Protein AF-A0A3C0PND2-F1 (afdb_monomer_lite)

Foldseek 3Di:
DPPCVVVVVVVVVVVVVQVVCQVVCVVVVDHGDDDDDDDDDDPVVVD

Radius of gyration: 14.2 Å; chains: 1; bounding box: 36×14×35 Å

Secondary structure (DSSP, 8-state):
-TTSHHHHHHHHHHHHHHHHHHHHHHTTT-------PPP---TGGG-

Structure (mmCIF, N/CA/C/O backbone):
data_AF-A0A3C0PND2-F1
#
_entry.id   AF-A0A3C0PND2-F1
#
loop_
_atom_site.group_PDB
_atom_site.id
_atom_site.type_symbol
_atom_site.label_atom_id
_atom_site.label_alt_id
_atom_site.label_comp_id
_atom_site.label_asym_id
_atom_site.label_entity_id
_atom_site.label_seq_id
_atom_site.pdbx_PDB_ins_code
_atom_site.Cartn_x
_atom_site.Cartn_y
_atom_site.Cartn_z
_atom_site.occupancy
_atom_site.B_iso_or_equiv
_atom_site.auth_seq_id
_atom_site.auth_comp_id
_atom_site.auth_asym_id
_atom_site.auth_atom_id
_atom_site.pdbx_PDB_model_num
ATOM 1 N N . MET A 1 1 ? 11.269 2.119 -21.952 1.00 53.31 1 MET A N 1
ATOM 2 C CA . MET A 1 1 ? 12.030 1.535 -20.825 1.00 53.31 1 MET A CA 1
ATOM 3 C C . MET A 1 1 ? 11.187 0.403 -20.224 1.00 53.31 1 MET A C 1
ATOM 5 O O . MET A 1 1 ? 10.246 0.693 -19.498 1.00 53.31 1 MET A O 1
ATOM 9 N N . PRO A 1 2 ? 11.417 -0.862 -20.616 1.00 51.56 2 PRO A N 1
ATOM 10 C CA . PRO A 1 2 ? 10.452 -1.959 -20.433 1.00 51.56 2 PRO A CA 1
ATOM 11 C C . PRO A 1 2 ? 10.161 -2.419 -18.985 1.00 51.56 2 PRO A C 1
ATOM 13 O O . PRO A 1 2 ? 9.206 -3.161 -18.800 1.00 51.56 2 PRO A O 1
ATOM 16 N N . ASN A 1 3 ? 10.873 -1.931 -17.956 1.00 56.03 3 ASN A N 1
ATOM 17 C CA . ASN A 1 3 ? 10.714 -2.408 -16.565 1.00 56.03 3 ASN A CA 1
ATOM 18 C C . ASN A 1 3 ? 10.107 -1.398 -15.566 1.00 56.03 3 ASN A C 1
ATOM 20 O O . ASN A 1 3 ? 9.840 -1.766 -14.427 1.00 56.03 3 ASN A O 1
ATOM 24 N N . TYR A 1 4 ? 9.847 -0.142 -15.952 1.00 53.78 4 TYR A N 1
ATOM 25 C CA . TYR A 1 4 ? 9.302 0.870 -15.022 1.00 53.78 4 TYR A CA 1
ATOM 26 C C . TYR A 1 4 ? 7.770 0.973 -15.036 1.00 53.78 4 TYR A C 1
ATOM 28 O O . TYR A 1 4 ? 7.172 1.487 -14.089 1.00 53.78 4 TYR A O 1
ATOM 36 N N . ASN A 1 5 ? 7.124 0.444 -16.080 1.00 58.88 5 ASN A N 1
ATOM 37 C CA . ASN A 1 5 ? 5.666 0.486 -16.222 1.00 58.88 5 ASN A CA 1
ATOM 38 C C . ASN A 1 5 ? 4.956 -0.249 -15.072 1.00 58.88 5 ASN A C 1
ATOM 40 O O . ASN A 1 5 ? 3.909 0.197 -14.611 1.00 58.88 5 ASN A O 1
ATOM 44 N N . VAL A 1 6 ? 5.556 -1.326 -14.554 1.00 72.69 6 VAL A N 1
ATOM 45 C CA . VAL A 1 6 ? 4.988 -2.116 -13.450 1.00 72.69 6 VAL A CA 1
ATOM 46 C C . VAL A 1 6 ? 5.011 -1.344 -12.129 1.00 72.69 6 VAL A C 1
ATOM 48 O O . VAL A 1 6 ? 4.089 -1.472 -11.330 1.00 72.69 6 VAL A O 1
ATOM 51 N N . MET A 1 7 ? 6.009 -0.481 -11.913 1.00 83.06 7 MET A N 1
ATOM 52 C CA . MET A 1 7 ? 6.108 0.324 -10.692 1.00 83.06 7 MET A CA 1
ATOM 53 C C . MET A 1 7 ? 4.936 1.308 -10.569 1.00 83.06 7 MET A C 1
ATOM 55 O O . MET A 1 7 ? 4.411 1.520 -9.479 1.00 83.06 7 MET A O 1
ATOM 59 N N . GLY A 1 8 ? 4.502 1.891 -11.693 1.00 84.75 8 GLY A N 1
ATOM 60 C CA . GLY A 1 8 ? 3.324 2.760 -11.743 1.00 84.75 8 GLY A CA 1
ATOM 61 C C . GLY A 1 8 ? 2.036 2.004 -11.414 1.00 84.75 8 GLY A C 1
ATOM 62 O O . GLY A 1 8 ? 1.242 2.471 -10.601 1.00 84.75 8 GLY A O 1
ATOM 63 N N . VAL A 1 9 ? 1.875 0.800 -11.972 1.00 90.31 9 VAL A N 1
ATOM 64 C CA . VAL A 1 9 ? 0.743 -0.089 -11.660 1.00 90.31 9 VAL A CA 1
ATOM 65 C C . VAL A 1 9 ? 0.737 -0.467 -10.178 1.00 90.31 9 VAL A C 1
ATOM 67 O O . VAL A 1 9 ? -0.303 -0.384 -9.530 1.00 90.31 9 VAL A O 1
ATOM 70 N N . ALA A 1 10 ? 1.894 -0.812 -9.613 1.00 91.12 10 ALA A N 1
ATOM 71 C CA . ALA A 1 10 ? 2.020 -1.137 -8.196 1.00 91.12 10 ALA A CA 1
ATOM 72 C C . ALA A 1 10 ? 1.654 0.053 -7.290 1.00 91.12 10 ALA A C 1
ATOM 74 O O . ALA A 1 10 ? 0.943 -0.128 -6.302 1.00 91.12 10 ALA A O 1
ATOM 75 N N . LYS A 1 11 ? 2.072 1.278 -7.640 1.00 90.62 11 LYS A N 1
ATOM 76 C CA . LYS A 1 11 ? 1.678 2.498 -6.911 1.00 90.62 11 LYS A CA 1
ATOM 77 C C . LYS A 1 11 ? 0.170 2.745 -6.974 1.00 90.62 11 LYS A C 1
ATOM 79 O O . LYS A 1 11 ? -0.437 3.013 -5.942 1.00 90.62 11 LYS A O 1
ATOM 84 N N . ALA A 1 12 ? -0.442 2.591 -8.148 1.00 93.38 12 ALA A N 1
ATOM 85 C CA . ALA A 1 12 ? -1.889 2.735 -8.302 1.00 93.38 12 ALA A CA 1
ATOM 86 C C . ALA A 1 12 ? -2.661 1.679 -7.487 1.00 93.38 12 ALA A C 1
ATOM 88 O O . ALA A 1 12 ? -3.645 2.000 -6.820 1.00 93.38 12 ALA A O 1
ATOM 89 N N . ALA A 1 13 ? -2.186 0.430 -7.484 1.00 95.44 13 ALA A N 1
ATOM 90 C CA . ALA A 1 13 ? -2.762 -0.638 -6.670 1.00 95.44 13 ALA A CA 1
ATOM 91 C C . ALA A 1 13 ? -2.640 -0.352 -5.162 1.00 95.44 13 ALA A C 1
ATOM 93 O O . ALA A 1 13 ? -3.588 -0.592 -4.410 1.00 95.44 13 ALA A O 1
ATOM 94 N N . LEU A 1 14 ? -1.508 0.204 -4.716 1.00 95.19 14 LEU A N 1
ATOM 95 C CA . LEU A 1 14 ? -1.314 0.644 -3.332 1.00 95.19 14 LEU A CA 1
ATOM 96 C C . LEU A 1 14 ? -2.305 1.752 -2.945 1.00 95.19 14 LEU A C 1
ATOM 98 O O . LEU A 1 14 ? -2.936 1.660 -1.894 1.00 95.19 14 LEU A O 1
ATOM 102 N N . GLU A 1 15 ? -2.484 2.771 -3.790 1.00 95.94 15 GLU A N 1
ATOM 103 C CA . GLU A 1 15 ? -3.445 3.855 -3.539 1.00 95.94 15 GLU A CA 1
ATOM 104 C C . GLU A 1 15 ? -4.888 3.347 -3.449 1.00 95.94 15 GLU A C 1
ATOM 106 O O . GLU A 1 15 ? -5.630 3.754 -2.552 1.00 95.94 15 GLU A O 1
ATOM 111 N N . ALA A 1 16 ? -5.281 2.429 -4.337 1.00 97.25 16 ALA A N 1
ATOM 112 C CA . ALA A 1 16 ? -6.595 1.794 -4.279 1.00 97.25 16 ALA A CA 1
ATOM 113 C C . ALA A 1 16 ? -6.778 1.013 -2.969 1.00 97.25 16 ALA A C 1
ATOM 115 O O . ALA A 1 16 ? -7.787 1.179 -2.286 1.00 97.25 16 ALA A O 1
ATOM 116 N N . SER A 1 17 ? -5.773 0.225 -2.580 1.00 97.50 17 SER A N 1
ATOM 117 C CA . SER A 1 17 ? -5.800 -0.574 -1.348 1.00 97.50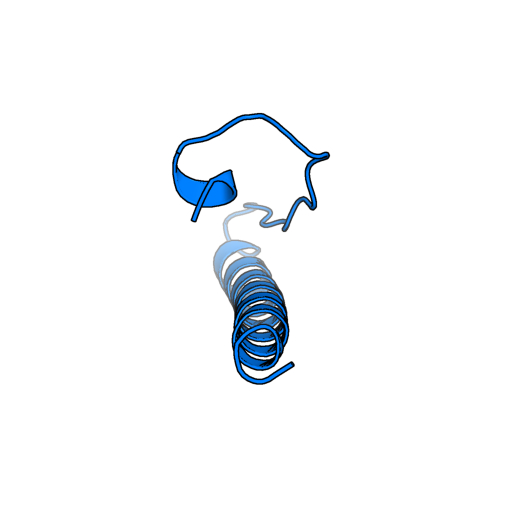 17 SER A CA 1
ATOM 118 C C . SER A 1 17 ? -5.948 0.305 -0.104 1.00 97.50 17 SER A C 1
ATOM 120 O O . SER A 1 17 ? -6.737 -0.006 0.784 1.00 97.50 17 SER A O 1
ATOM 122 N N . VAL A 1 18 ? -5.244 1.442 -0.055 1.00 97.81 18 VAL A N 1
ATOM 123 C CA . VAL A 1 18 ? -5.360 2.411 1.045 1.00 97.81 18 VAL A CA 1
ATOM 124 C C . VAL A 1 18 ? -6.773 2.982 1.159 1.00 97.81 18 VAL A C 1
ATOM 126 O O . VAL A 1 18 ? -7.261 3.126 2.278 1.00 97.81 18 VAL A O 1
ATOM 129 N N . ARG A 1 19 ? -7.455 3.268 0.041 1.00 97.25 19 ARG A N 1
ATOM 130 C CA . ARG A 1 19 ? -8.841 3.773 0.067 1.00 97.25 19 ARG A CA 1
ATOM 131 C C . ARG A 1 19 ? -9.819 2.748 0.636 1.00 97.25 19 ARG A C 1
ATOM 133 O O . ARG A 1 19 ? -10.634 3.120 1.473 1.00 97.25 19 ARG A O 1
ATOM 140 N N . TYR A 1 20 ? -9.712 1.487 0.219 1.00 97.81 20 TYR A N 1
ATOM 141 C CA . TYR A 1 20 ? -10.567 0.417 0.744 1.00 97.81 20 TYR A CA 1
ATOM 142 C C . TYR A 1 20 ? -10.325 0.187 2.238 1.00 97.81 20 TYR A C 1
ATOM 144 O O . TYR A 1 20 ? -11.266 0.198 3.023 1.00 97.81 20 TYR A O 1
ATOM 152 N N . LEU A 1 21 ? -9.060 0.108 2.658 1.00 97.94 21 LEU A N 1
ATOM 153 C CA . LEU A 1 21 ? -8.721 -0.056 4.073 1.00 97.94 21 LEU A CA 1
ATOM 154 C C . LEU A 1 21 ? -9.178 1.129 4.935 1.00 97.94 21 LEU A C 1
ATOM 156 O O . LEU A 1 21 ? -9.583 0.933 6.078 1.00 97.94 21 LEU A O 1
ATOM 160 N N . ALA A 1 22 ? -9.105 2.357 4.414 1.00 97.88 22 ALA A N 1
ATOM 161 C CA . ALA A 1 22 ? -9.589 3.536 5.126 1.00 97.88 22 ALA A CA 1
ATOM 162 C C . ALA A 1 22 ? -11.116 3.519 5.319 1.00 97.88 22 ALA A C 1
ATOM 164 O O . ALA A 1 22 ? -11.590 3.974 6.359 1.00 97.88 22 ALA A O 1
ATOM 165 N N . GLU A 1 23 ? -11.877 2.996 4.353 1.00 97.44 23 GLU A N 1
ATOM 166 C CA . GLU A 1 23 ? -13.335 2.850 4.464 1.00 97.44 23 GLU A CA 1
ATOM 167 C C . GLU A 1 23 ? -13.711 1.760 5.476 1.00 97.44 23 GLU A C 1
ATOM 169 O O . GLU A 1 23 ? -14.462 2.036 6.417 1.00 97.44 23 GLU A O 1
ATOM 174 N N . ASP A 1 24 ? -13.095 0.580 5.366 1.00 97.69 24 ASP A N 1
ATOM 175 C CA . ASP A 1 24 ? -13.349 -0.559 6.256 1.00 97.69 24 ASP A CA 1
ATOM 176 C C . ASP A 1 24 ? -13.006 -0.242 7.719 1.00 97.69 24 ASP A C 1
ATOM 178 O O . ASP A 1 24 ? -13.785 -0.501 8.643 1.00 97.69 24 ASP A O 1
ATOM 182 N N . LEU A 1 25 ? -11.826 0.342 7.951 1.00 97.81 25 LEU A N 1
ATOM 183 C CA . 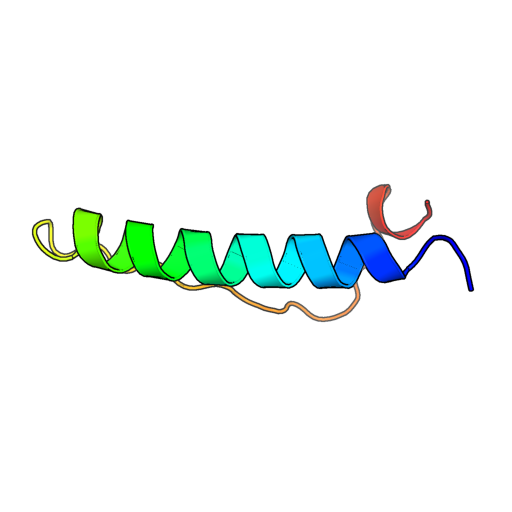LEU A 1 25 ? -11.302 0.586 9.296 1.00 97.81 25 LEU A CA 1
ATOM 184 C C . LEU A 1 25 ? -11.776 1.919 9.894 1.00 97.81 25 LEU A C 1
ATOM 186 O O . LEU A 1 25 ? -11.640 2.134 11.104 1.00 97.81 25 LEU A O 1
ATOM 190 N N . GLY A 1 26 ? -12.386 2.790 9.087 1.00 96.94 26 GLY A N 1
ATOM 191 C CA . GLY A 1 26 ? -12.915 4.078 9.534 1.00 96.94 26 GLY A CA 1
ATOM 192 C C . GLY A 1 26 ? -13.991 3.938 10.614 1.00 96.94 26 GLY A C 1
ATOM 193 O O . GLY A 1 26 ? -14.031 4.738 11.549 1.00 96.94 26 GLY A O 1
ATOM 194 N N . ARG A 1 27 ? -14.800 2.867 10.566 1.00 95.88 27 ARG A N 1
ATOM 195 C CA . ARG A 1 27 ? -15.806 2.547 11.604 1.00 95.88 27 ARG A CA 1
ATOM 196 C C . ARG A 1 27 ? -15.183 2.290 12.974 1.00 95.88 27 ARG A C 1
ATOM 198 O O . ARG A 1 27 ? -15.802 2.571 13.995 1.00 95.88 27 ARG A O 1
ATOM 205 N N . ASN A 1 28 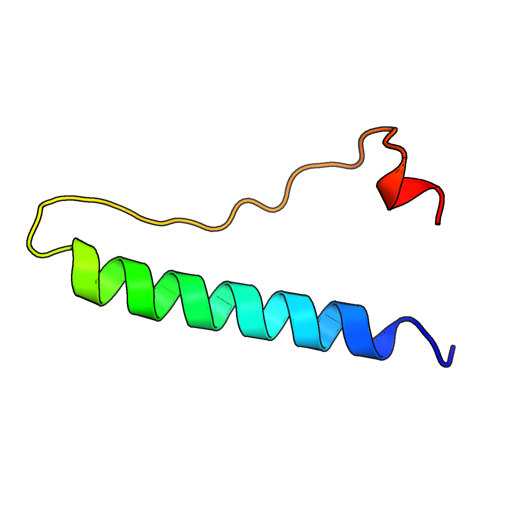? -13.940 1.819 12.985 1.00 98.00 28 ASN A N 1
ATOM 206 C CA . ASN A 1 28 ? -13.170 1.558 14.196 1.00 98.00 28 ASN 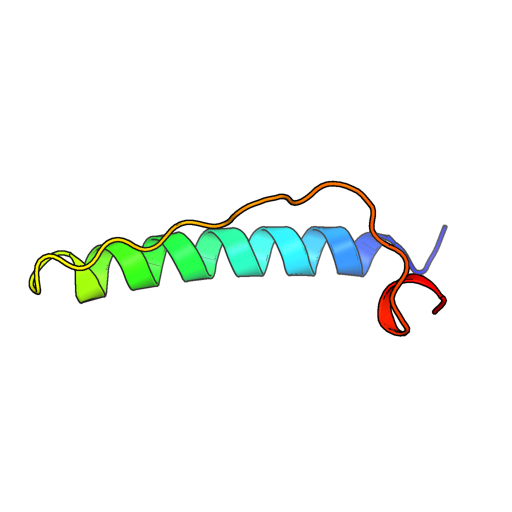A CA 1
ATOM 207 C C . ASN A 1 28 ? -12.329 2.777 14.607 1.00 98.00 28 ASN A C 1
ATOM 209 O O . ASN A 1 28 ? -11.443 2.656 15.451 1.00 98.00 28 ASN A O 1
ATOM 213 N N . ASN A 1 29 ? -12.586 3.947 14.008 1.00 96.81 29 ASN A N 1
ATOM 214 C CA . ASN A 1 29 ? -11.836 5.184 14.213 1.00 96.81 29 ASN A CA 1
ATOM 215 C C . ASN A 1 29 ? -10.335 5.056 13.868 1.00 96.81 29 ASN A C 1
ATOM 217 O O . ASN A 1 29 ? -9.484 5.721 14.464 1.00 96.81 29 ASN A O 1
ATOM 221 N N . ILE A 1 30 ? -9.996 4.193 12.903 1.00 97.94 30 ILE A N 1
ATOM 222 C CA . ILE A 1 30 ? -8.627 3.986 12.414 1.00 97.94 30 ILE A CA 1
ATOM 223 C C . ILE A 1 30 ? -8.469 4.690 11.064 1.00 97.94 30 ILE A C 1
ATOM 225 O O . ILE A 1 30 ? -9.309 4.568 10.177 1.00 97.94 30 ILE A O 1
ATOM 229 N N . ARG A 1 31 ? -7.361 5.421 10.895 1.00 97.62 31 ARG A N 1
ATOM 230 C CA . ARG A 1 31 ? -7.031 6.140 9.655 1.00 97.62 31 ARG A CA 1
ATOM 231 C C . ARG A 1 31 ? -5.903 5.435 8.919 1.00 97.62 31 ARG A C 1
ATOM 233 O O . ARG A 1 31 ? -4.895 5.091 9.532 1.00 97.62 31 ARG A O 1
ATOM 240 N N . VAL A 1 32 ? -6.0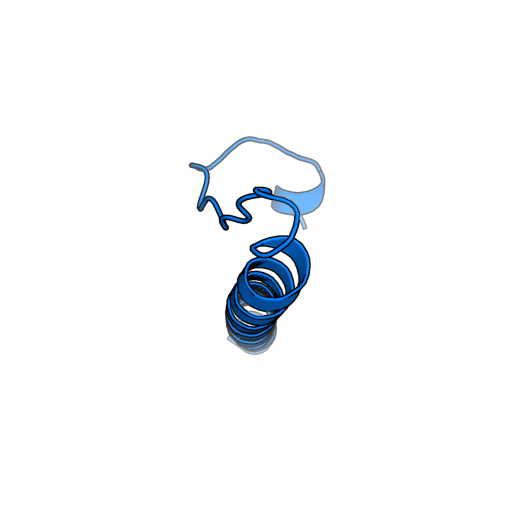35 5.308 7.604 1.00 97.56 32 VAL A N 1
ATOM 241 C CA . VAL A 1 32 ? -5.020 4.699 6.737 1.00 97.56 32 VAL A CA 1
ATOM 242 C C . VAL A 1 32 ? -4.599 5.713 5.682 1.00 97.56 32 VAL A C 1
ATOM 244 O O . VAL A 1 32 ? -5.447 6.311 5.030 1.00 97.56 32 VAL A O 1
ATOM 247 N N . ASN A 1 33 ? -3.289 5.922 5.527 1.00 96.81 33 ASN A N 1
ATOM 248 C CA . ASN A 1 33 ? -2.726 6.871 4.567 1.00 96.81 33 ASN A CA 1
ATOM 249 C C . ASN A 1 33 ? -1.483 6.276 3.899 1.00 96.81 33 ASN A C 1
ATOM 251 O O . ASN A 1 33 ? -0.637 5.689 4.574 1.00 96.81 33 ASN A O 1
ATOM 255 N N . ALA A 1 34 ? -1.346 6.482 2.589 1.00 95.75 34 ALA A N 1
ATOM 256 C CA . ALA A 1 34 ? -0.088 6.252 1.888 1.00 95.75 34 ALA A CA 1
ATOM 257 C C . ALA A 1 34 ? 0.838 7.458 2.088 1.00 95.75 34 ALA A C 1
ATOM 259 O O . ALA A 1 34 ? 0.387 8.602 2.042 1.00 95.75 34 ALA A O 1
ATOM 260 N N . ILE A 1 35 ? 2.137 7.212 2.265 1.00 93.50 35 ILE A N 1
ATOM 261 C CA . ILE A 1 35 ? 3.151 8.267 2.356 1.00 93.50 35 ILE A CA 1
ATOM 262 C C . ILE A 1 35 ? 4.195 8.025 1.272 1.00 93.50 35 ILE A C 1
ATOM 264 O O . ILE A 1 35 ? 4.862 6.991 1.254 1.00 93.50 35 ILE A O 1
ATOM 268 N N . SER A 1 36 ? 4.365 9.001 0.382 1.00 90.50 36 SER A N 1
ATOM 269 C CA . SER A 1 36 ? 5.478 9.012 -0.566 1.00 90.50 36 SER A CA 1
ATOM 270 C C . SER A 1 36 ? 6.711 9.590 0.122 1.00 90.50 36 SER A C 1
ATOM 272 O O . SER A 1 36 ? 6.912 10.803 0.134 1.00 90.50 36 SER A O 1
ATOM 274 N N . ALA A 1 37 ? 7.525 8.726 0.725 1.00 88.38 37 ALA A N 1
ATOM 275 C CA . ALA A 1 37 ? 8.779 9.137 1.345 1.00 88.38 37 ALA A CA 1
ATOM 276 C C . ALA A 1 37 ? 9.805 9.609 0.298 1.00 88.38 37 ALA A C 1
ATOM 278 O O . ALA A 1 37 ? 9.778 9.194 -0.864 1.00 8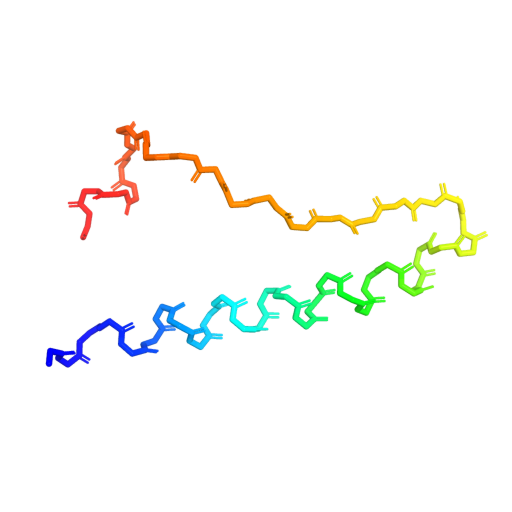8.38 37 ALA A O 1
ATOM 279 N N . GLY A 1 38 ? 10.728 10.472 0.728 1.00 88.62 38 GLY A N 1
ATOM 280 C CA . GLY A 1 38 ? 11.887 10.856 -0.075 1.00 88.62 38 GLY A CA 1
ATOM 281 C C . GLY A 1 38 ? 12.835 9.679 -0.326 1.00 88.62 38 GLY A C 1
ATOM 282 O O . GLY A 1 38 ? 12.718 8.610 0.273 1.00 88.62 38 GLY A O 1
ATOM 283 N N . THR A 1 39 ? 13.804 9.875 -1.214 1.00 87.12 39 THR A N 1
ATOM 284 C CA . THR A 1 39 ? 14.787 8.841 -1.555 1.00 87.12 39 THR A CA 1
ATOM 285 C C . THR A 1 39 ? 15.707 8.535 -0.372 1.00 87.12 39 THR A C 1
ATOM 287 O O . THR A 1 39 ? 16.356 9.437 0.156 1.00 87.12 39 THR A O 1
ATOM 290 N N . ILE A 1 40 ? 15.817 7.260 0.004 1.00 90.75 40 ILE A N 1
ATOM 291 C CA . ILE A 1 40 ? 16.716 6.766 1.057 1.00 90.75 40 ILE A CA 1
ATOM 292 C C . ILE A 1 40 ? 17.479 5.559 0.502 1.00 90.75 40 ILE A C 1
ATOM 294 O O . ILE A 1 40 ? 16.900 4.725 -0.198 1.00 90.75 40 ILE A O 1
ATOM 298 N N . LYS A 1 41 ? 18.779 5.450 0.806 1.00 89.12 41 LYS A N 1
ATOM 299 C CA . LYS A 1 41 ? 19.586 4.287 0.407 1.00 89.12 41 LYS A CA 1
ATOM 300 C C . LYS A 1 41 ? 19.075 3.035 1.117 1.00 89.12 41 LYS A C 1
ATOM 302 O O . LYS A 1 41 ? 19.163 2.928 2.335 1.00 89.12 41 LYS A O 1
ATOM 307 N N . THR A 1 42 ? 18.558 2.093 0.338 1.00 88.94 42 THR A N 1
ATOM 308 C CA . THR A 1 42 ? 18.071 0.792 0.806 1.00 88.94 42 THR A CA 1
ATOM 309 C C . THR A 1 42 ? 18.468 -0.295 -0.192 1.00 88.94 42 THR A C 1
ATOM 311 O O . THR A 1 42 ? 18.777 0.002 -1.350 1.00 88.94 42 THR A O 1
ATOM 314 N N . LEU A 1 43 ? 18.433 -1.561 0.236 1.00 86.88 43 LEU A N 1
ATOM 315 C CA . LEU A 1 43 ? 18.681 -2.705 -0.651 1.00 86.88 43 LEU A CA 1
ATOM 316 C C . LEU A 1 43 ? 17.666 -2.754 -1.807 1.00 86.88 43 LEU A C 1
ATOM 318 O O . LEU A 1 43 ? 18.049 -3.001 -2.941 1.00 86.88 43 LEU A O 1
ATOM 322 N N . ALA A 1 44 ? 16.397 -2.427 -1.541 1.00 80.50 44 ALA A N 1
ATOM 323 C CA . ALA A 1 44 ? 15.335 -2.397 -2.549 1.00 80.50 44 ALA A CA 1
ATOM 324 C C . ALA A 1 44 ? 15.472 -1.243 -3.560 1.00 80.50 44 ALA A C 1
ATOM 326 O O . ALA A 1 44 ? 14.984 -1.355 -4.677 1.00 80.50 44 ALA A O 1
ATOM 327 N N . ALA A 1 45 ? 16.137 -0.144 -3.184 1.00 77.44 45 ALA A N 1
ATOM 328 C CA . ALA A 1 45 ? 16.427 0.971 -4.090 1.00 77.44 45 ALA A CA 1
ATOM 329 C C . ALA A 1 45 ? 17.650 0.723 -4.992 1.00 77.44 45 ALA A C 1
ATOM 331 O O . ALA A 1 45 ? 17.882 1.496 -5.915 1.00 77.44 45 ALA A O 1
ATOM 332 N N . SER A 1 46 ? 18.450 -0.307 -4.696 1.00 73.38 46 SER A N 1
ATOM 333 C CA . SER A 1 46 ? 19.663 -0.657 -5.452 1.00 73.38 46 SER A CA 1
ATOM 334 C C . SER A 1 46 ? 19.415 -1.734 -6.520 1.00 73.38 46 SER A C 1
ATOM 336 O O . SER A 1 46 ? 20.377 -2.198 -7.132 1.00 73.38 46 SER A O 1
ATOM 338 N N . GLY A 1 47 ? 18.157 -2.163 -6.683 1.00 61.62 47 GLY A N 1
ATOM 339 C CA . GLY A 1 47 ? 17.710 -3.159 -7.661 1.00 61.62 47 GLY A CA 1
ATOM 340 C C . GLY A 1 47 ? 17.251 -2.561 -8.983 1.00 61.62 47 GLY A C 1
ATOM 341 O O . GLY A 1 47 ? 16.898 -1.361 -9.007 1.00 61.62 47 GLY A O 1
#

Sequence (47 aa):
MPNYNVMGVAKAALEASVRYLAEDLGRNNIRVNAISAGTIKTLAASG

pLDDT: mean 87.5, std 13.72, range [51.56, 98.0]